Protein AF-A0A536SJW8-F1 (afdb_monomer_lite)

Structure (mmCIF, N/CA/C/O backbone):
data_AF-A0A536SJW8-F1
#
_entry.id   AF-A0A536SJW8-F1
#
loop_
_atom_site.group_PDB
_atom_site.id
_atom_site.type_symbol
_atom_site.label_atom_id
_atom_site.label_alt_id
_atom_site.label_comp_id
_atom_site.label_asym_id
_atom_site.label_entity_id
_atom_site.label_seq_id
_atom_site.pdbx_PDB_ins_code
_atom_site.Cartn_x
_atom_site.Cartn_y
_atom_site.Cartn_z
_atom_site.occupancy
_atom_site.B_iso_or_equiv
_atom_site.auth_seq_id
_atom_site.auth_comp_id
_atom_site.auth_asym_id
_atom_site.auth_atom_id
_atom_site.pdbx_PDB_model_num
ATOM 1 N N . MET A 1 1 ? 4.649 -1.391 23.326 1.00 42.38 1 MET A N 1
ATOM 2 C CA . MET A 1 1 ? 4.394 -2.825 23.576 1.00 42.38 1 MET A CA 1
ATOM 3 C C . MET A 1 1 ? 4.380 -3.024 25.084 1.00 42.38 1 MET A C 1
ATOM 5 O O . MET A 1 1 ? 5.335 -2.589 25.714 1.00 42.38 1 MET A O 1
ATOM 9 N N . ILE A 1 2 ? 3.330 -3.604 25.670 1.00 36.03 2 ILE A N 1
ATOM 10 C CA . ILE A 1 2 ? 3.495 -4.258 26.975 1.00 36.03 2 ILE A CA 1
ATOM 11 C C . ILE A 1 2 ? 4.057 -5.642 26.633 1.00 36.03 2 ILE A C 1
ATOM 13 O O . ILE A 1 2 ? 3.375 -6.388 25.928 1.00 36.03 2 ILE A O 1
ATOM 17 N N . PRO A 1 3 ? 5.302 -5.967 27.007 1.00 33.88 3 PRO A N 1
ATOM 18 C CA . PRO A 1 3 ? 5.872 -7.275 26.718 1.00 33.88 3 PRO A CA 1
ATOM 19 C C . PRO A 1 3 ? 5.076 -8.360 27.456 1.00 33.88 3 PRO A C 1
ATOM 21 O O . PRO A 1 3 ? 4.901 -8.267 28.668 1.00 33.88 3 PRO A O 1
ATOM 24 N N . GLY A 1 4 ? 4.614 -9.390 26.742 1.00 39.84 4 GLY A N 1
ATOM 25 C CA . GLY A 1 4 ? 4.166 -10.649 27.354 1.00 39.84 4 GLY A CA 1
ATOM 26 C C . GLY A 1 4 ? 2.668 -10.967 27.345 1.00 39.84 4 GLY A C 1
ATOM 27 O O . GLY A 1 4 ? 2.312 -12.072 27.746 1.00 39.84 4 GLY A O 1
ATOM 28 N N . THR A 1 5 ? 1.778 -10.098 26.861 1.00 42.34 5 THR A N 1
ATOM 29 C CA . THR A 1 5 ? 0.363 -10.477 26.693 1.00 42.34 5 THR A CA 1
ATOM 30 C C . THR A 1 5 ? 0.152 -11.043 25.295 1.00 42.34 5 THR A C 1
ATOM 32 O O . THR A 1 5 ? 0.176 -10.302 24.313 1.00 42.34 5 THR A O 1
ATOM 35 N N . ALA A 1 6 ? -0.055 -12.358 25.185 1.00 54.03 6 ALA A N 1
ATOM 36 C CA . ALA A 1 6 ? -0.601 -12.936 23.963 1.00 54.03 6 ALA A CA 1
ATOM 37 C C . ALA A 1 6 ? -1.900 -12.188 23.620 1.00 54.03 6 ALA A C 1
ATOM 39 O O . ALA A 1 6 ? -2.749 -11.992 24.494 1.00 54.03 6 ALA A O 1
ATOM 40 N N . ILE A 1 7 ? -2.040 -11.733 22.374 1.00 64.00 7 ILE A N 1
ATOM 41 C CA . ILE A 1 7 ? -3.294 -11.146 21.900 1.00 64.00 7 ILE A CA 1
ATOM 42 C C . ILE A 1 7 ? -4.306 -12.290 21.861 1.00 64.00 7 ILE A C 1
ATOM 44 O O . ILE A 1 7 ? -4.311 -13.086 20.928 1.00 64.00 7 ILE A O 1
ATOM 48 N N . THR A 1 8 ? -5.104 -12.430 22.917 1.00 80.00 8 THR A N 1
ATOM 49 C CA . THR A 1 8 ? -6.213 -13.384 22.925 1.00 80.00 8 THR A CA 1
ATOM 50 C C . THR A 1 8 ? -7.351 -12.832 22.074 1.00 80.00 8 THR A C 1
ATOM 52 O O . THR A 1 8 ? -7.515 -11.612 21.960 1.00 80.00 8 THR A O 1
ATOM 55 N N . ASP A 1 9 ? -8.176 -13.717 21.518 1.00 82.19 9 ASP A N 1
ATOM 56 C CA . ASP A 1 9 ? -9.337 -13.331 20.705 1.00 82.19 9 ASP A CA 1
ATOM 57 C C . ASP A 1 9 ? -10.258 -12.361 21.453 1.00 82.19 9 ASP A C 1
ATOM 59 O O . ASP A 1 9 ? -10.748 -11.386 20.884 1.00 82.19 9 ASP A O 1
ATOM 63 N N . THR A 1 10 ? -10.437 -12.583 22.759 1.00 87.19 10 THR A N 1
ATOM 64 C CA . THR A 1 10 ? -11.225 -11.708 23.630 1.00 87.19 10 THR A CA 1
ATOM 65 C C . THR A 1 10 ? -10.626 -10.310 23.706 1.00 87.19 10 THR A C 1
ATOM 67 O O . THR A 1 10 ? -11.363 -9.338 23.568 1.00 87.19 10 THR A O 1
ATOM 70 N N . VAL A 1 11 ? -9.306 -10.193 23.883 1.00 90.19 11 VAL A N 1
ATOM 71 C CA . VAL A 1 11 ? -8.619 -8.895 23.969 1.00 90.19 11 VAL A CA 1
ATOM 72 C C . VAL A 1 11 ? -8.706 -8.153 22.635 1.00 90.19 11 VAL A C 1
ATOM 74 O O . VAL A 1 11 ? -9.103 -6.988 22.621 1.00 90.19 11 VAL A O 1
ATOM 77 N N . LEU A 1 12 ? -8.439 -8.829 21.511 1.00 90.88 12 LEU A N 1
ATOM 78 C CA . LEU A 1 12 ? -8.615 -8.250 20.174 1.00 90.88 12 LEU A CA 1
ATOM 79 C C . LEU A 1 12 ? -10.052 -7.752 19.969 1.00 90.88 12 LEU A C 1
ATOM 81 O O . LEU A 1 12 ? -10.276 -6.635 19.495 1.00 90.88 12 LEU A O 1
ATOM 85 N N . TYR A 1 13 ? -11.037 -8.557 20.362 1.00 91.12 13 TYR A N 1
ATOM 86 C CA . TYR A 1 13 ? -12.436 -8.197 20.207 1.00 91.12 13 TYR A CA 1
ATOM 87 C C . TYR A 1 13 ? -12.820 -6.985 21.063 1.00 91.12 13 TYR A C 1
ATOM 89 O O . TYR A 1 13 ? -13.371 -6.017 20.537 1.00 91.12 13 TYR A O 1
ATOM 97 N N . THR A 1 14 ? -12.515 -6.994 22.362 1.00 92.81 14 THR A N 1
ATOM 98 C CA . THR A 1 14 ? -12.930 -5.919 23.277 1.00 92.81 14 THR A CA 1
ATOM 99 C C . THR A 1 14 ? -12.169 -4.618 23.056 1.00 92.81 14 THR A C 1
ATOM 101 O O . THR A 1 14 ? -12.727 -3.549 23.293 1.00 92.81 14 THR A O 1
ATOM 104 N N . SER A 1 15 ? -10.915 -4.691 22.606 1.00 94.06 15 SER A N 1
ATOM 105 C CA . SER A 1 15 ? -10.046 -3.519 22.457 1.00 94.06 15 SER A CA 1
ATOM 106 C C . SER A 1 15 ? -10.000 -2.959 21.036 1.00 94.06 15 SER A C 1
ATOM 108 O O . SER A 1 15 ? -9.606 -1.809 20.873 1.00 94.06 15 SER A O 1
ATOM 110 N N . VAL A 1 16 ? -10.399 -3.729 20.016 1.00 94.88 16 VAL A N 1
ATOM 111 C CA . VAL A 1 16 ? -10.362 -3.288 18.610 1.00 94.88 16 VAL A CA 1
ATOM 112 C C . VAL A 1 16 ? -11.719 -3.440 17.929 1.00 94.88 16 VAL A C 1
ATOM 114 O O . VAL A 1 16 ? -12.300 -2.460 17.458 1.00 94.88 16 VAL A O 1
ATOM 117 N N . VAL A 1 17 ? -12.242 -4.665 17.860 1.00 93.38 17 VAL A N 1
ATOM 118 C CA . VAL A 1 17 ? -13.396 -4.960 16.998 1.00 93.38 17 VAL A CA 1
ATOM 119 C C . VAL A 1 17 ? -14.662 -4.289 17.523 1.00 93.38 17 VAL A C 1
ATOM 121 O O . VAL A 1 17 ? -15.346 -3.599 16.767 1.00 93.38 17 VAL A O 1
ATOM 124 N N . ALA A 1 18 ? -14.974 -4.453 18.809 1.00 92.50 18 ALA A N 1
ATOM 125 C CA . ALA A 1 18 ? -16.194 -3.923 19.406 1.00 92.50 18 ALA A CA 1
ATOM 126 C C . ALA A 1 18 ? -16.263 -2.381 19.383 1.00 92.50 18 ALA A C 1
ATOM 128 O O . ALA A 1 18 ? -17.307 -1.874 18.965 1.00 92.50 18 ALA A O 1
ATOM 129 N N . PRO A 1 19 ? -15.202 -1.626 19.745 1.00 93.81 19 PRO A N 1
ATOM 130 C CA . PRO A 1 19 ? -15.271 -0.163 19.768 1.00 93.81 19 PRO A CA 1
ATOM 131 C C . PRO A 1 19 ? -15.220 0.484 18.376 1.00 93.81 19 PRO A C 1
ATOM 133 O O . PRO A 1 19 ? -15.865 1.510 18.164 1.00 93.81 19 PRO A O 1
ATOM 136 N N . TYR A 1 20 ? -14.476 -0.099 17.423 1.00 95.38 20 TYR A N 1
ATOM 137 C CA . TYR A 1 20 ? -14.114 0.606 16.181 1.00 95.38 20 TYR A CA 1
ATOM 138 C C . TYR A 1 20 ? -14.681 -0.011 14.897 1.00 95.38 20 TYR A C 1
ATOM 140 O O . TYR A 1 20 ? -14.871 0.705 13.914 1.00 95.38 20 TYR A O 1
ATOM 148 N N . CYS A 1 21 ? -14.986 -1.312 14.880 1.00 92.31 21 CYS A N 1
ATOM 149 C CA . CYS A 1 21 ? -15.425 -2.010 13.664 1.00 92.31 21 CYS A CA 1
ATOM 150 C C . CYS A 1 21 ? -16.907 -2.406 13.732 1.00 92.31 21 CYS A C 1
ATOM 152 O O . CYS A 1 21 ? -17.688 -2.143 12.812 1.00 92.31 21 CYS A O 1
ATOM 154 N N . ARG A 1 22 ? -17.311 -3.030 14.842 1.00 89.19 22 ARG A N 1
ATOM 155 C CA . ARG A 1 22 ? -18.553 -3.800 14.974 1.00 89.19 22 ARG A CA 1
ATOM 156 C C . ARG A 1 22 ? -19.805 -3.012 14.611 1.00 89.19 22 ARG A C 1
ATOM 158 O O . ARG A 1 22 ? -20.647 -3.535 13.892 1.00 89.19 22 ARG A O 1
ATOM 165 N N . THR A 1 23 ? -19.940 -1.774 15.082 1.00 86.06 23 THR A N 1
ATOM 166 C CA . THR A 1 23 ? -21.168 -0.978 14.899 1.00 86.06 23 THR A CA 1
ATOM 167 C C . THR A 1 23 ? -21.536 -0.790 13.429 1.00 86.06 23 THR A C 1
ATOM 169 O O . THR A 1 23 ? -22.706 -0.882 13.072 1.00 86.06 23 THR A O 1
ATOM 172 N N . CYS A 1 24 ? -20.553 -0.570 12.553 1.00 87.62 24 CYS A N 1
ATOM 173 C CA . CYS A 1 24 ? -20.810 -0.459 11.118 1.00 87.62 24 CYS A CA 1
ATOM 174 C C . CYS A 1 24 ? -20.895 -1.835 10.451 1.00 87.62 24 CYS A C 1
ATOM 176 O O . CYS A 1 24 ? -21.724 -2.047 9.568 1.00 87.62 24 CYS A O 1
ATOM 178 N N . HIS A 1 25 ? -20.038 -2.762 10.872 1.00 90.75 25 HIS A N 1
ATOM 179 C CA . HIS A 1 25 ? -19.904 -4.076 10.259 1.00 90.75 25 HIS A CA 1
ATOM 180 C C . HIS A 1 25 ? -21.118 -4.985 10.506 1.00 90.75 25 HIS A C 1
ATOM 182 O O . HIS A 1 25 ? -21.559 -5.648 9.574 1.00 90.75 25 HIS A O 1
ATOM 188 N N . ILE A 1 26 ? -21.774 -4.903 11.668 1.00 86.31 26 ILE A N 1
ATOM 189 C CA . ILE A 1 26 ? -23.018 -5.643 11.952 1.00 86.31 26 ILE A CA 1
ATOM 190 C C . ILE A 1 26 ? -24.203 -5.185 11.087 1.00 86.31 26 ILE A C 1
ATOM 192 O O . ILE A 1 26 ? -25.100 -5.965 10.789 1.00 86.31 26 ILE A O 1
ATOM 196 N N . LEU A 1 27 ? -24.203 -3.921 10.650 1.00 85.06 27 LEU A N 1
ATOM 197 C CA . LEU A 1 27 ? -25.230 -3.386 9.749 1.00 85.06 27 LEU A CA 1
ATOM 198 C C . LEU A 1 27 ? -24.970 -3.769 8.285 1.00 85.06 27 LEU A C 1
ATOM 200 O O . LEU A 1 27 ? -25.877 -3.707 7.458 1.00 85.06 27 LEU A O 1
ATOM 204 N N . ARG A 1 28 ? -23.725 -4.125 7.951 1.00 82.50 28 ARG A N 1
ATOM 205 C CA . ARG A 1 28 ? -23.269 -4.428 6.584 1.00 82.50 28 ARG A CA 1
ATOM 206 C C . ARG A 1 28 ? -23.212 -5.931 6.325 1.00 82.50 28 ARG A C 1
ATOM 208 O O . ARG A 1 28 ? -23.526 -6.360 5.218 1.00 82.50 28 ARG A O 1
ATOM 215 N N . GLY A 1 29 ? -22.850 -6.716 7.336 1.00 81.19 29 GLY A N 1
ATOM 216 C CA . GLY A 1 29 ? -22.810 -8.168 7.283 1.00 81.19 29 GLY A CA 1
ATOM 217 C C . GLY A 1 29 ? -24.198 -8.773 7.427 1.00 81.19 29 GLY A C 1
ATOM 218 O O . GLY A 1 29 ? -24.586 -9.199 8.507 1.00 81.19 29 GLY A O 1
ATOM 219 N N . THR A 1 30 ? -24.975 -8.780 6.344 1.00 79.56 30 THR A N 1
ATOM 220 C CA . THR A 1 30 ? -26.318 -9.377 6.332 1.00 79.56 30 THR A CA 1
ATOM 221 C C . THR A 1 30 ? -26.479 -10.336 5.158 1.00 79.56 30 THR A C 1
ATOM 223 O O . THR A 1 30 ? -25.970 -10.080 4.065 1.00 79.56 30 THR A O 1
ATOM 226 N N . LYS A 1 31 ? -27.233 -11.424 5.369 1.00 80.06 31 LYS A N 1
ATOM 227 C CA . LYS A 1 31 ? -27.623 -12.398 4.333 1.00 80.06 31 LYS A CA 1
ATOM 228 C C . LYS A 1 31 ? -26.424 -12.867 3.492 1.00 80.06 31 LYS A C 1
ATOM 230 O O . LYS A 1 31 ? -25.599 -13.617 3.981 1.00 80.06 31 LYS A O 1
ATOM 235 N N . ASN A 1 32 ? -26.313 -12.392 2.250 1.00 77.19 32 ASN A N 1
ATOM 236 C CA . ASN A 1 32 ? -25.327 -12.828 1.258 1.00 77.19 32 ASN A CA 1
ATOM 237 C C . ASN A 1 32 ? -23.905 -12.274 1.493 1.00 77.19 32 ASN A C 1
ATOM 239 O O . ASN A 1 32 ? -23.055 -12.428 0.618 1.00 77.19 32 ASN A O 1
ATOM 243 N N . GLN A 1 33 ? -23.662 -11.559 2.595 1.00 81.06 33 GLN A N 1
ATOM 244 C CA . GLN A 1 33 ? -22.364 -10.985 2.979 1.00 81.06 33 GLN A CA 1
ATOM 245 C C . GLN A 1 33 ? -22.140 -11.089 4.499 1.00 81.06 33 GLN A C 1
ATOM 247 O O . GLN A 1 33 ? -21.540 -10.202 5.104 1.00 81.06 33 GLN A O 1
ATOM 252 N N . ASP A 1 34 ? -22.674 -12.124 5.144 1.00 84.44 34 ASP A N 1
ATOM 253 C CA . ASP A 1 34 ? -22.640 -12.275 6.602 1.00 84.44 34 ASP A CA 1
ATOM 254 C C . ASP A 1 34 ? -21.217 -12.387 7.176 1.00 84.44 34 ASP A C 1
ATOM 256 O O . ASP A 1 34 ? -21.005 -12.075 8.342 1.00 84.44 34 ASP A O 1
ATOM 260 N N . ASP A 1 35 ? -20.213 -12.746 6.379 1.00 83.31 35 ASP A N 1
ATOM 261 C CA . ASP A 1 35 ? -18.817 -12.762 6.832 1.00 83.31 35 ASP A CA 1
ATOM 262 C C . ASP A 1 35 ? -18.272 -11.381 7.247 1.00 83.31 35 ASP A C 1
ATOM 264 O O . ASP A 1 35 ? -17.306 -11.291 8.006 1.00 83.31 35 ASP A O 1
ATOM 268 N N . LEU A 1 36 ? -18.905 -10.290 6.801 1.00 85.94 36 LEU A N 1
ATOM 269 C CA . LEU A 1 36 ? -18.521 -8.920 7.158 1.00 85.94 36 LEU A CA 1
ATOM 270 C C . LEU A 1 36 ? -18.987 -8.481 8.549 1.00 85.94 36 LEU A C 1
ATOM 272 O O . LEU A 1 36 ? -18.619 -7.381 8.961 1.00 85.94 36 LEU A O 1
ATOM 276 N N . ASP A 1 37 ? -19.798 -9.282 9.246 1.00 84.00 37 ASP A N 1
ATOM 277 C CA . ASP A 1 37 ? -20.310 -8.953 10.583 1.00 84.00 37 ASP A CA 1
ATOM 278 C C . ASP A 1 37 ? -19.246 -9.062 11.689 1.00 84.00 37 ASP A C 1
ATOM 280 O O . ASP A 1 37 ? -19.416 -8.491 12.770 1.00 84.00 37 ASP A O 1
ATOM 284 N N . PHE A 1 38 ? -18.145 -9.769 11.401 1.00 88.00 38 PHE A N 1
ATOM 285 C CA . PHE A 1 38 ? -17.026 -10.044 12.304 1.00 88.00 38 PHE A CA 1
ATOM 286 C C . PHE A 1 38 ? -17.444 -10.629 13.662 1.00 88.00 38 PHE A C 1
ATOM 288 O O . PHE A 1 38 ? -16.827 -10.360 14.693 1.00 88.00 38 PHE A O 1
ATOM 295 N N . THR A 1 39 ? -18.492 -11.452 13.665 1.00 82.56 39 THR A N 1
ATOM 296 C CA . THR A 1 39 ? -19.025 -12.117 14.868 1.00 82.56 39 THR A CA 1
ATOM 297 C C . THR A 1 39 ? -18.195 -13.314 15.339 1.00 82.56 39 THR A C 1
ATOM 299 O O . THR A 1 39 ? -18.391 -13.786 16.457 1.00 82.56 39 THR A O 1
ATOM 302 N N . SER A 1 40 ? -17.248 -13.791 14.524 1.00 86.94 40 SER A N 1
ATOM 303 C CA . SER A 1 40 ? -16.281 -14.829 14.893 1.00 86.94 40 SER A CA 1
ATOM 304 C C . SER A 1 40 ? -14.860 -14.423 14.508 1.00 86.94 40 SER A C 1
ATOM 306 O O . SER A 1 40 ? -14.656 -13.644 13.572 1.00 86.94 40 SER A O 1
ATOM 308 N N . LEU A 1 41 ? -13.870 -14.998 15.198 1.00 86.81 41 LEU A N 1
ATOM 309 C CA . LEU A 1 41 ? -12.459 -14.788 14.875 1.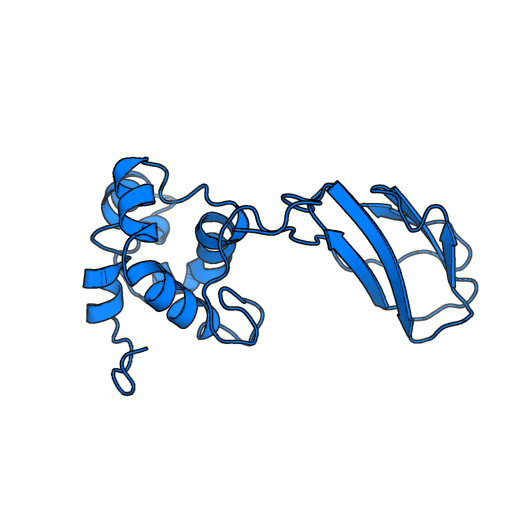00 86.81 41 LEU A CA 1
ATOM 310 C C . LEU A 1 41 ? -12.151 -15.184 13.426 1.00 86.81 41 LEU A C 1
ATOM 312 O O . LEU A 1 41 ? -11.513 -14.416 12.719 1.00 86.81 41 LEU A O 1
ATOM 316 N N . ALA A 1 42 ? -12.650 -16.337 12.971 1.00 88.12 42 ALA A N 1
ATOM 317 C CA . ALA A 1 42 ? -12.405 -16.838 11.620 1.00 88.12 42 ALA A CA 1
ATOM 318 C C . ALA A 1 42 ? -12.896 -15.855 10.542 1.00 88.12 42 ALA A C 1
ATOM 320 O O . ALA A 1 42 ? -12.174 -15.579 9.584 1.00 88.12 42 ALA A O 1
ATOM 321 N N . LYS A 1 43 ? -14.085 -15.262 10.737 1.00 87.69 43 LYS A N 1
ATOM 322 C CA . LYS A 1 43 ? -14.610 -14.207 9.857 1.00 87.69 43 LYS A CA 1
ATOM 323 C C . LYS A 1 43 ? -13.692 -12.983 9.847 1.00 87.69 43 LYS A C 1
ATOM 325 O O . LYS A 1 43 ? -13.390 -12.459 8.786 1.00 87.69 43 LYS A O 1
ATOM 330 N N . PHE A 1 44 ? -13.199 -12.538 11.002 1.00 90.06 44 PHE A N 1
ATOM 331 C CA . PHE A 1 44 ? -12.293 -11.387 11.068 1.00 90.06 44 PHE A CA 1
ATOM 332 C C . PHE A 1 44 ? -10.919 -11.674 10.431 1.00 90.06 44 PHE A C 1
ATOM 334 O O . PHE A 1 44 ? -10.419 -10.872 9.643 1.00 90.06 44 PHE A O 1
ATOM 341 N N . GLN A 1 45 ? -10.341 -12.846 10.712 1.00 89.00 45 GLN A N 1
ATOM 342 C CA . GLN A 1 45 ? -9.073 -13.321 10.143 1.00 89.00 45 GLN A CA 1
ATOM 343 C C . GLN A 1 45 ? -9.128 -13.415 8.617 1.00 89.00 45 GLN A C 1
ATOM 345 O O . GLN A 1 45 ? -8.224 -12.925 7.943 1.00 89.00 45 GLN A O 1
ATOM 350 N N . GLY A 1 46 ? -10.215 -13.962 8.062 1.00 88.00 46 GLY A N 1
ATOM 351 C CA . GLY A 1 46 ? -10.410 -14.080 6.613 1.00 88.00 46 GLY A CA 1
ATOM 352 C C . GLY A 1 46 ? -10.421 -12.741 5.864 1.00 88.00 46 GLY A C 1
ATOM 353 O O . GLY A 1 46 ? -10.300 -12.718 4.642 1.00 88.00 46 GLY A O 1
ATOM 354 N N . TYR A 1 47 ? -10.535 -11.618 6.581 1.00 90.62 47 TYR A N 1
ATOM 355 C CA . TYR A 1 47 ? -10.530 -10.268 6.021 1.00 90.62 47 TYR A CA 1
ATOM 356 C C . TYR A 1 47 ? -9.247 -9.480 6.311 1.00 90.62 47 TYR A C 1
ATOM 358 O O . TYR A 1 47 ? -9.211 -8.292 5.985 1.00 90.62 47 TYR A O 1
ATOM 366 N N . ALA A 1 48 ? -8.193 -10.092 6.865 1.00 91.31 48 ALA A N 1
ATOM 367 C CA . ALA A 1 48 ? -6.951 -9.400 7.238 1.00 91.31 48 ALA A CA 1
ATOM 368 C C . ALA A 1 48 ? -6.366 -8.536 6.103 1.00 91.31 48 ALA A C 1
ATOM 370 O O . ALA A 1 48 ? -6.064 -7.364 6.324 1.00 91.31 48 ALA A O 1
ATOM 371 N N . ASP A 1 49 ? -6.331 -9.060 4.872 1.00 90.44 49 ASP A N 1
ATOM 372 C CA . ASP A 1 49 ? -5.956 -8.327 3.651 1.00 90.44 49 ASP A CA 1
ATOM 373 C C . ASP A 1 49 ? -6.731 -7.023 3.469 1.00 90.44 49 ASP A C 1
ATOM 375 O O . ASP A 1 49 ? -6.176 -5.932 3.301 1.00 90.44 49 ASP A O 1
ATOM 379 N N . ARG A 1 50 ? -8.059 -7.138 3.503 1.00 91.56 50 ARG A N 1
ATOM 380 C CA . ARG A 1 50 ? -8.954 -6.007 3.276 1.00 91.56 50 ARG A CA 1
ATOM 381 C C . ARG A 1 50 ? -8.872 -5.024 4.431 1.00 91.56 50 ARG A C 1
ATOM 383 O O . ARG A 1 50 ? -8.864 -3.820 4.188 1.00 91.56 50 ARG A O 1
ATOM 390 N N . ILE A 1 51 ? -8.774 -5.511 5.666 1.00 93.69 51 ILE A N 1
ATOM 391 C CA . ILE A 1 51 ? -8.606 -4.667 6.851 1.00 93.69 51 ILE A CA 1
ATOM 392 C C . ILE A 1 51 ? -7.300 -3.879 6.731 1.00 93.69 51 ILE A C 1
ATOM 394 O O . ILE A 1 51 ? -7.330 -2.658 6.868 1.00 93.69 51 ILE A O 1
ATOM 398 N N . LYS A 1 52 ? -6.184 -4.530 6.379 1.00 93.75 52 LYS A N 1
ATOM 399 C CA . LYS A 1 52 ? -4.898 -3.866 6.129 1.00 93.75 52 LYS A CA 1
ATOM 400 C C . LYS A 1 52 ? -5.036 -2.759 5.086 1.00 93.75 52 LYS A C 1
ATOM 402 O O . LYS A 1 52 ? -4.659 -1.612 5.332 1.00 93.75 52 LYS A O 1
ATOM 407 N N . ALA A 1 53 ? -5.648 -3.084 3.952 1.00 92.81 53 ALA A N 1
ATOM 408 C CA . ALA A 1 53 ? -5.790 -2.163 2.833 1.00 92.81 53 ALA A CA 1
ATOM 409 C C . ALA A 1 53 ? -6.749 -0.983 3.111 1.00 92.81 53 ALA A C 1
ATOM 411 O O . ALA A 1 53 ? -6.621 0.083 2.507 1.00 92.81 53 ALA A O 1
ATOM 412 N N . HIS A 1 54 ? -7.741 -1.152 3.984 1.00 94.88 54 HIS A N 1
ATOM 413 C CA . HIS A 1 54 ? -8.716 -0.103 4.301 1.00 94.88 54 HIS A CA 1
ATOM 414 C C . HIS A 1 54 ? -8.323 0.741 5.513 1.00 94.88 54 HIS A C 1
ATOM 416 O O . HIS A 1 54 ? -8.485 1.962 5.488 1.00 94.88 54 HIS A O 1
ATOM 422 N N . VAL A 1 55 ? -7.787 0.105 6.553 1.00 95.88 55 VAL A N 1
ATOM 423 C CA . VAL A 1 55 ? -7.404 0.774 7.798 1.00 95.88 55 VAL A CA 1
ATOM 424 C C . VAL A 1 55 ? -6.022 1.400 7.657 1.00 95.88 55 VAL A C 1
ATOM 426 O O . VAL A 1 55 ? -5.905 2.608 7.799 1.00 95.88 55 VAL A O 1
ATOM 429 N N . PHE A 1 56 ? -4.990 0.621 7.323 1.00 95.56 56 PHE A N 1
ATOM 430 C CA . PHE A 1 56 ? -3.597 1.087 7.384 1.00 95.56 56 PHE A CA 1
ATOM 431 C C . PHE A 1 56 ? -3.112 1.706 6.078 1.00 95.56 56 PHE A C 1
ATOM 433 O O . PHE A 1 56 ? -2.315 2.638 6.104 1.00 95.56 56 PHE A O 1
ATOM 440 N N . ASP A 1 57 ? -3.568 1.210 4.927 1.00 93.88 57 ASP A N 1
ATOM 441 C CA . ASP A 1 57 ? -3.148 1.772 3.641 1.00 93.88 57 ASP A CA 1
ATOM 442 C C . ASP A 1 57 ? -3.962 3.013 3.291 1.00 93.88 57 ASP A C 1
ATOM 444 O O . ASP A 1 57 ? -3.425 4.115 3.261 1.00 93.88 57 ASP A O 1
ATOM 448 N N . ARG A 1 58 ? -5.268 2.851 3.051 1.00 94.44 58 ARG A N 1
ATOM 449 C CA . ARG A 1 58 ? -6.129 3.943 2.568 1.00 94.44 58 ARG A CA 1
ATOM 450 C C . ARG A 1 58 ? -6.609 4.894 3.661 1.00 94.44 58 ARG A C 1
ATOM 452 O O . ARG A 1 58 ? -6.996 6.009 3.329 1.00 94.44 58 ARG A O 1
ATOM 459 N N . GLY A 1 59 ? -6.650 4.457 4.922 1.00 94.25 59 GLY A N 1
ATOM 460 C CA . GLY A 1 59 ? -7.224 5.244 6.020 1.00 94.25 59 GLY A CA 1
ATOM 461 C C . GLY A 1 59 ? -8.704 5.573 5.832 1.00 94.25 59 GLY A C 1
ATOM 462 O O . GLY A 1 59 ? -9.171 6.607 6.294 1.00 94.25 59 GLY A O 1
ATOM 463 N N . ASN A 1 60 ? -9.445 4.729 5.109 1.00 93.75 60 ASN A N 1
ATOM 464 C CA . ASN A 1 60 ? -10.876 4.929 4.864 1.00 93.75 60 ASN A CA 1
ATOM 465 C C . ASN A 1 60 ? -11.766 4.081 5.784 1.00 93.75 60 ASN A C 1
ATOM 467 O O . ASN A 1 60 ? -12.987 4.067 5.623 1.00 93.75 60 ASN A O 1
ATOM 471 N N . MET A 1 61 ? -11.161 3.383 6.747 1.00 94.00 61 MET A N 1
ATOM 472 C CA . MET A 1 61 ? -11.838 2.678 7.827 1.00 94.00 61 MET A CA 1
ATOM 473 C C . MET A 1 61 ? -11.155 2.981 9.171 1.00 94.00 61 MET A C 1
ATOM 475 O O . MET A 1 61 ? -9.925 3.003 9.216 1.00 94.00 61 MET A O 1
ATOM 479 N N . PRO A 1 62 ? -11.918 3.149 10.268 1.00 94.38 62 PRO A N 1
ATOM 480 C CA . PRO A 1 62 ? -13.383 3.232 10.323 1.00 94.38 62 PRO A CA 1
ATOM 481 C C . PRO A 1 62 ? -13.958 4.411 9.516 1.00 94.38 62 PRO A C 1
ATOM 483 O O . PRO A 1 62 ? -13.373 5.485 9.483 1.00 94.38 62 PRO A O 1
ATOM 486 N N . LEU A 1 63 ? -15.112 4.222 8.862 1.00 89.88 63 LEU A N 1
ATOM 487 C CA . LEU A 1 63 ? -15.729 5.261 8.013 1.00 89.88 63 LEU A CA 1
ATOM 488 C C . LEU A 1 63 ? -16.255 6.467 8.808 1.00 89.88 63 LEU A C 1
ATOM 490 O O . LEU A 1 63 ? -16.362 7.569 8.275 1.00 89.88 63 LEU A O 1
ATOM 494 N N . SER A 1 64 ? -16.641 6.258 10.068 1.00 91.56 64 SER A N 1
ATOM 495 C CA . SER A 1 64 ? -17.156 7.328 10.923 1.00 91.56 64 SER A CA 1
ATOM 496 C C . SER A 1 64 ? -16.007 8.104 11.563 1.00 91.56 64 SER A C 1
ATOM 498 O O . SER A 1 64 ? -15.107 7.511 12.157 1.00 91.56 64 SER A O 1
ATOM 500 N N . ARG A 1 65 ? -16.064 9.440 11.486 1.00 91.69 65 ARG A N 1
ATOM 501 C CA . ARG A 1 65 ? -14.977 10.337 11.915 1.00 91.69 65 ARG A CA 1
ATOM 502 C C . ARG A 1 65 ? -14.597 10.188 13.389 1.00 91.69 65 ARG A C 1
ATOM 504 O O . ARG A 1 65 ? -13.410 10.258 13.702 1.00 91.69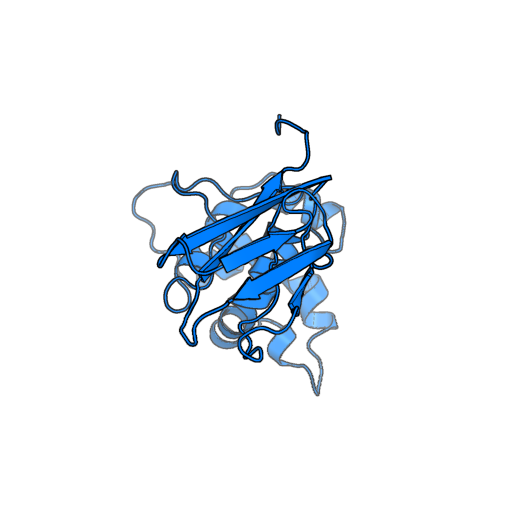 65 ARG A O 1
ATOM 511 N N . ILE A 1 66 ? -15.580 10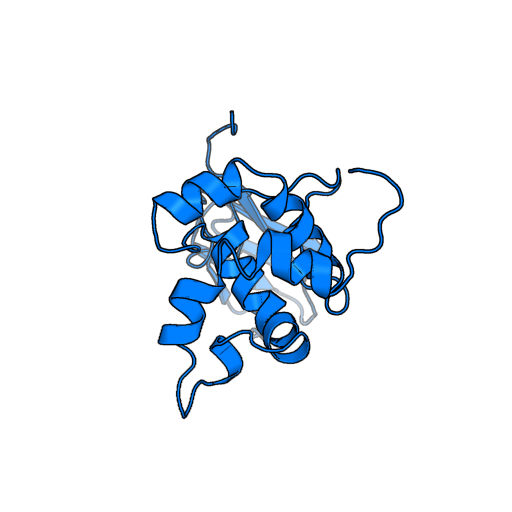.018 14.276 1.00 93.56 66 ILE A N 1
ATOM 512 C CA . ILE A 1 66 ? -15.328 9.891 15.720 1.00 93.56 66 ILE A CA 1
ATOM 513 C C . ILE A 1 66 ? -14.589 8.568 16.003 1.00 93.56 66 ILE A C 1
ATOM 515 O O . ILE A 1 66 ? -13.428 8.648 16.393 1.00 93.56 66 ILE A O 1
ATOM 519 N N . PRO A 1 67 ? -15.137 7.375 15.670 1.00 93.38 67 PRO A N 1
ATOM 520 C CA . PRO A 1 67 ? -14.409 6.113 15.812 1.00 93.38 67 PRO A CA 1
ATOM 521 C C . PRO A 1 67 ? -13.059 6.083 15.095 1.00 93.38 67 PRO A C 1
ATOM 523 O O . PRO A 1 67 ? -12.129 5.470 15.600 1.00 93.38 67 PRO A O 1
ATOM 526 N N . HIS A 1 68 ? -12.930 6.736 13.935 1.00 94.88 68 HIS A N 1
ATOM 527 C CA . HIS A 1 68 ? -11.649 6.842 13.240 1.00 94.88 68 HIS A CA 1
ATOM 528 C C . HIS A 1 68 ? -10.612 7.601 14.072 1.00 94.88 68 HIS A C 1
ATOM 530 O O . HIS A 1 68 ? -9.509 7.108 14.292 1.00 94.88 68 HIS A O 1
ATOM 536 N N . THR A 1 69 ? -10.967 8.795 14.548 1.00 95.00 69 THR A N 1
ATOM 537 C CA . THR A 1 69 ? -10.086 9.617 15.392 1.00 95.00 69 THR A CA 1
ATOM 538 C C . THR A 1 69 ? -9.725 8.885 16.683 1.00 95.00 69 THR A C 1
ATOM 540 O O . THR A 1 69 ? -8.554 8.826 17.048 1.00 95.00 69 THR A O 1
ATOM 543 N N . ASP A 1 70 ? -10.712 8.280 17.340 1.00 96.38 70 ASP A N 1
ATOM 544 C CA . ASP A 1 70 ? -10.512 7.568 18.602 1.00 96.38 70 ASP A CA 1
ATOM 545 C C . ASP A 1 70 ? -9.660 6.306 18.421 1.00 96.38 70 ASP A C 1
ATOM 547 O O . ASP A 1 70 ? -8.846 5.989 19.285 1.00 96.38 70 ASP A O 1
ATOM 551 N N . PHE A 1 71 ? -9.804 5.600 17.292 1.00 96.88 71 PHE A N 1
ATOM 552 C CA . PHE A 1 71 ? -8.967 4.4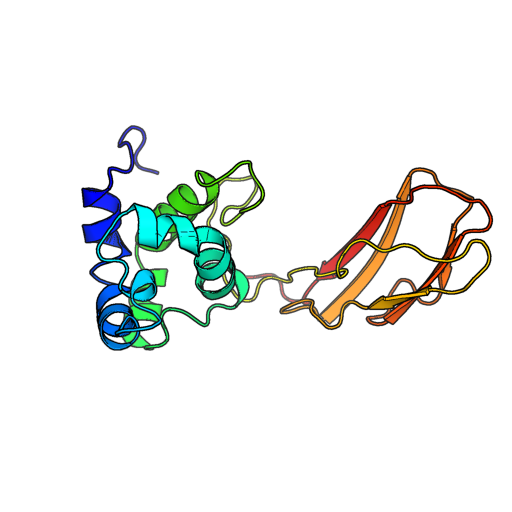52 16.948 1.00 96.88 71 PHE A CA 1
ATOM 553 C C . PHE A 1 71 ? -7.500 4.871 16.859 1.00 96.88 71 PHE A C 1
ATOM 555 O O . PHE A 1 71 ? -6.669 4.325 17.583 1.00 96.88 71 PHE A O 1
ATOM 562 N N . TRP A 1 72 ? -7.185 5.878 16.040 1.00 95.88 72 TRP A N 1
ATOM 563 C CA . TRP A 1 72 ? -5.806 6.334 15.837 1.00 95.88 72 TRP A CA 1
ATOM 564 C C . TRP A 1 72 ? -5.180 7.010 17.066 1.00 95.88 72 TRP A C 1
ATOM 566 O O . TRP A 1 72 ? -3.959 7.001 17.194 1.00 95.88 72 TRP A O 1
ATOM 576 N N . ASN A 1 73 ? -5.990 7.515 18.001 1.00 96.19 73 ASN A N 1
ATOM 577 C CA . ASN A 1 73 ? -5.540 8.082 19.281 1.00 96.19 73 ASN A CA 1
ATOM 578 C C . ASN A 1 73 ? -5.521 7.066 20.439 1.00 96.19 73 ASN A C 1
ATOM 580 O O . ASN A 1 73 ? -5.512 7.449 21.610 1.00 96.19 73 ASN A O 1
ATOM 584 N N . SER A 1 74 ? -5.524 5.767 20.138 1.00 96.31 74 SER A N 1
ATOM 585 C CA . SER A 1 74 ? -5.539 4.693 21.135 1.00 96.31 74 SER A CA 1
ATOM 586 C C . SER A 1 74 ? -4.426 3.664 20.889 1.00 96.31 74 SER A C 1
ATOM 588 O O . SER A 1 74 ? -3.740 3.717 19.870 1.00 96.31 74 SER A O 1
ATOM 590 N N . PRO A 1 75 ? -4.251 2.669 21.779 1.00 95.56 75 PRO A N 1
ATOM 591 C CA . PRO A 1 75 ? -3.389 1.513 21.513 1.00 95.56 75 PRO A CA 1
ATOM 592 C C . PRO A 1 75 ? -3.942 0.520 20.468 1.00 95.56 75 PRO A C 1
ATOM 594 O O . PRO A 1 75 ? -3.226 -0.402 20.067 1.00 95.56 75 PRO A O 1
ATOM 597 N N . ALA A 1 76 ? -5.199 0.666 20.033 1.00 96.19 76 ALA A N 1
ATOM 598 C CA . ALA A 1 76 ? -5.870 -0.274 19.134 1.00 96.19 76 ALA A CA 1
ATOM 599 C C . ALA A 1 76 ? -5.187 -0.477 17.763 1.00 96.19 76 ALA A C 1
ATOM 601 O O . ALA A 1 76 ? -5.145 -1.625 17.314 1.00 96.19 76 ALA A O 1
ATOM 602 N N . PRO A 1 77 ? -4.593 0.543 17.104 1.00 96.69 77 PRO A N 1
ATOM 603 C CA . PRO A 1 77 ? -3.897 0.359 15.834 1.00 96.69 77 PRO A CA 1
ATOM 604 C C . PRO A 1 77 ? -2.704 -0.579 15.961 1.00 96.69 77 PRO A C 1
ATOM 606 O O . PRO A 1 77 ? -2.495 -1.410 15.085 1.00 96.69 77 PRO A O 1
ATOM 609 N N . GLN A 1 78 ? -1.963 -0.508 17.073 1.00 95.44 78 GLN A N 1
ATOM 610 C CA . GLN A 1 78 ? -0.842 -1.414 17.323 1.00 95.44 78 GLN A CA 1
ATOM 611 C C . GLN A 1 78 ? -1.325 -2.852 17.508 1.00 95.44 78 GLN A C 1
ATOM 613 O O . GLN A 1 78 ? -0.736 -3.768 16.945 1.00 95.44 78 GLN A O 1
ATOM 618 N N . MET A 1 79 ? -2.403 -3.051 18.269 1.00 94.75 79 MET A N 1
ATOM 619 C CA . MET A 1 79 ? -2.987 -4.376 18.478 1.00 94.75 79 MET A CA 1
ATOM 620 C C . MET A 1 79 ? -3.499 -4.983 17.169 1.00 94.75 79 MET A C 1
ATOM 622 O O . MET A 1 79 ? -3.230 -6.150 16.886 1.00 94.75 79 MET A O 1
ATOM 626 N N . LEU A 1 80 ? -4.192 -4.185 16.354 1.00 94.94 80 LEU A N 1
ATOM 627 C CA . LEU A 1 80 ? -4.700 -4.629 15.063 1.00 94.94 80 LEU A CA 1
ATOM 628 C C . LEU A 1 80 ? -3.569 -4.911 14.067 1.00 94.94 80 LEU A C 1
ATOM 630 O O . LEU A 1 80 ? -3.617 -5.928 13.382 1.00 94.94 80 LEU A O 1
ATOM 634 N N . ALA A 1 81 ? -2.547 -4.055 14.012 1.00 94.25 81 ALA A N 1
ATOM 635 C CA . ALA A 1 81 ? -1.389 -4.260 13.147 1.00 94.25 81 ALA A CA 1
ATOM 636 C C . ALA A 1 81 ? -0.650 -5.553 13.513 1.00 94.25 81 ALA A C 1
ATOM 638 O O . ALA A 1 81 ? -0.404 -6.380 12.645 1.00 94.25 81 ALA A O 1
ATOM 639 N N . SER A 1 82 ? -0.400 -5.789 14.806 1.00 91.38 82 SER A N 1
ATOM 640 C CA . SER A 1 82 ? 0.223 -7.032 15.271 1.00 91.38 82 SER A CA 1
ATOM 641 C C . SER A 1 82 ? -0.624 -8.274 14.979 1.00 91.38 82 SER A C 1
ATOM 643 O O . SER A 1 82 ? -0.069 -9.321 14.661 1.00 91.38 82 SER A O 1
ATOM 645 N N . PHE A 1 83 ? -1.956 -8.176 15.054 1.00 91.44 83 PHE A N 1
ATOM 646 C CA . PHE A 1 83 ? -2.839 -9.267 14.637 1.00 91.44 83 PHE A CA 1
ATOM 647 C C . PHE A 1 83 ? -2.734 -9.549 13.132 1.00 91.44 83 PHE A C 1
ATOM 649 O O . PHE A 1 83 ? -2.631 -10.714 12.753 1.00 91.44 83 PHE A O 1
ATOM 656 N N . ILE A 1 84 ? -2.750 -8.504 12.297 1.00 92.38 84 ILE A N 1
ATOM 657 C CA . ILE A 1 84 ? -2.644 -8.606 10.833 1.00 92.38 84 ILE A CA 1
ATOM 658 C C . ILE A 1 84 ? -1.300 -9.202 10.425 1.00 92.38 84 ILE A C 1
ATOM 660 O O . ILE A 1 84 ? -1.286 -10.137 9.635 1.00 92.38 84 ILE A O 1
ATOM 664 N N . ASP A 1 85 ? -0.198 -8.714 10.994 1.00 89.94 85 ASP A N 1
ATOM 665 C CA . ASP A 1 85 ? 1.152 -9.215 10.702 1.00 89.94 85 ASP A CA 1
ATOM 666 C C . ASP A 1 85 ? 1.313 -10.693 11.101 1.00 89.94 85 ASP A C 1
ATOM 668 O O . ASP A 1 85 ? 2.114 -11.422 10.518 1.00 89.94 85 ASP A O 1
ATOM 672 N N . ALA A 1 86 ? 0.537 -11.153 12.089 1.00 87.75 86 ALA A N 1
ATOM 673 C CA . ALA A 1 86 ? 0.486 -12.554 12.492 1.00 87.75 86 ALA A CA 1
ATOM 674 C C . ALA A 1 86 ? -0.387 -13.431 11.572 1.00 87.75 86 ALA A C 1
ATOM 676 O O . ALA A 1 86 ? -0.325 -14.659 11.679 1.00 87.75 86 ALA A O 1
ATOM 677 N N . GLN A 1 87 ? -1.200 -12.850 10.680 1.00 86.12 87 GLN A N 1
ATOM 678 C CA . GLN A 1 87 ? -1.982 -13.622 9.715 1.00 86.12 87 GLN A CA 1
ATOM 679 C C . GLN A 1 87 ? -1.109 -14.024 8.514 1.00 86.12 87 GLN A C 1
ATOM 681 O O . GLN A 1 87 ? -0.422 -13.209 7.910 1.00 86.12 87 GLN A O 1
ATOM 686 N N . SER A 1 88 ? -1.166 -15.308 8.145 1.00 59.97 88 SER A N 1
ATOM 687 C CA . SER A 1 88 ? -0.807 -15.839 6.816 1.00 59.97 88 SER A CA 1
ATOM 688 C C . SER A 1 88 ? 0.490 -15.315 6.158 1.00 59.97 88 SER A C 1
ATOM 690 O O . SER A 1 88 ? 0.471 -14.584 5.170 1.00 59.97 88 SER A O 1
ATOM 692 N N . GLY A 1 89 ? 1.639 -15.816 6.625 1.00 59.28 89 GLY A N 1
ATOM 693 C CA . GLY A 1 89 ? 2.834 -16.012 5.784 1.00 59.28 89 GLY A CA 1
ATOM 694 C C . GLY A 1 89 ? 3.611 -14.765 5.339 1.00 59.28 89 GLY A C 1
ATOM 695 O O . GLY A 1 89 ? 4.454 -14.885 4.454 1.00 59.28 89 GLY A O 1
ATOM 696 N N . GLY A 1 90 ? 3.360 -13.592 5.929 1.00 52.66 90 GLY A N 1
ATOM 697 C CA . GLY A 1 90 ? 4.124 -12.365 5.656 1.00 52.66 90 GLY A CA 1
ATOM 698 C C . GLY A 1 90 ? 3.674 -11.569 4.425 1.00 52.66 90 GLY A C 1
ATOM 699 O O . GLY A 1 90 ? 4.355 -10.622 4.036 1.00 52.66 90 GLY A O 1
ATOM 700 N N . ALA A 1 91 ? 2.534 -11.921 3.817 1.00 62.22 91 ALA A N 1
ATOM 701 C CA . ALA A 1 91 ? 1.927 -11.130 2.740 1.00 62.22 91 ALA A CA 1
ATOM 702 C C . ALA A 1 91 ? 1.293 -9.821 3.259 1.00 62.22 91 ALA A C 1
ATOM 704 O O . ALA A 1 91 ? 1.117 -8.861 2.506 1.00 62.22 91 ALA A O 1
ATOM 705 N N . HIS A 1 92 ? 0.993 -9.762 4.560 1.00 73.50 92 HIS A N 1
ATOM 706 C CA . HIS A 1 92 ? 0.392 -8.614 5.232 1.00 73.50 92 HIS A CA 1
ATOM 707 C C . HIS A 1 92 ? 1.427 -7.922 6.112 1.00 73.50 92 HIS A C 1
ATOM 709 O O . HIS A 1 92 ? 1.965 -8.526 7.032 1.00 73.50 92 HIS A O 1
ATOM 715 N N . VAL A 1 93 ? 1.703 -6.650 5.820 1.00 87.81 93 VAL A N 1
ATOM 716 C CA . VAL A 1 93 ? 2.614 -5.815 6.614 1.00 87.81 93 VAL A CA 1
ATOM 717 C C . VAL A 1 93 ? 1.896 -4.518 6.978 1.00 87.81 93 VAL A C 1
ATOM 719 O O . VAL A 1 93 ? 1.681 -3.647 6.126 1.00 87.81 93 VAL A O 1
ATOM 722 N N . ALA A 1 94 ? 1.482 -4.424 8.237 1.00 93.06 94 ALA A N 1
ATOM 723 C CA . ALA A 1 94 ? 0.858 -3.271 8.878 1.00 93.06 94 ALA A CA 1
ATOM 724 C C . ALA A 1 94 ? 1.804 -2.569 9.870 1.00 93.06 94 ALA A C 1
ATOM 726 O O . ALA A 1 94 ? 1.506 -1.453 10.302 1.00 93.06 94 ALA A O 1
ATOM 727 N N . THR A 1 95 ? 2.955 -3.167 10.194 1.00 93.25 95 THR A N 1
ATOM 728 C CA . THR A 1 95 ? 4.050 -2.503 10.917 1.00 93.25 95 THR A CA 1
ATOM 729 C C . THR A 1 95 ? 5.289 -2.278 10.048 1.00 93.25 95 THR A C 1
ATOM 731 O O . THR A 1 95 ? 5.524 -2.949 9.049 1.00 93.25 95 THR A O 1
ATOM 734 N N . SER A 1 96 ? 6.089 -1.272 10.393 1.00 90.88 96 SER A N 1
ATOM 735 C CA . SER A 1 96 ? 7.398 -1.033 9.788 1.00 90.88 96 SER A CA 1
ATOM 736 C C . SER A 1 96 ? 8.434 -2.046 10.294 1.00 90.88 96 SER A C 1
ATOM 738 O O . SER A 1 96 ? 8.207 -2.771 11.260 1.00 90.88 96 SER A O 1
ATOM 740 N N . ALA A 1 97 ? 9.641 -2.019 9.721 1.00 87.62 97 ALA A N 1
ATOM 741 C CA . ALA A 1 97 ? 10.765 -2.820 10.214 1.00 87.62 97 ALA A CA 1
ATOM 742 C C . ALA A 1 97 ? 11.149 -2.526 11.682 1.00 87.62 97 ALA A C 1
ATOM 744 O O . ALA A 1 97 ? 11.751 -3.373 12.335 1.00 87.62 97 ALA A O 1
ATOM 745 N N . SER A 1 98 ? 10.801 -1.348 12.217 1.00 90.12 98 SER A N 1
ATOM 746 C CA . SER A 1 98 ? 10.999 -1.007 13.634 1.00 90.12 98 SER A CA 1
ATOM 747 C C . SER A 1 98 ? 9.832 -1.436 14.536 1.00 90.12 98 SER A C 1
ATOM 749 O O . SER A 1 98 ? 9.863 -1.175 15.738 1.00 90.12 98 SER A O 1
ATOM 751 N N . GLY A 1 99 ? 8.798 -2.073 13.977 1.00 89.62 99 GLY A N 1
ATOM 752 C CA . GLY A 1 99 ? 7.584 -2.488 14.684 1.00 89.62 99 GLY A CA 1
ATOM 753 C C . GLY A 1 99 ? 6.561 -1.368 14.902 1.00 89.62 99 GLY A C 1
ATOM 754 O O . GLY A 1 99 ? 5.555 -1.588 15.577 1.00 89.62 99 GLY A O 1
ATOM 755 N N . ALA A 1 100 ? 6.796 -0.175 14.345 1.00 93.00 100 ALA A N 1
ATOM 756 C CA . ALA A 1 100 ? 5.858 0.941 14.428 1.00 93.00 100 ALA A CA 1
ATOM 757 C C . ALA A 1 100 ? 4.678 0.736 13.471 1.00 93.00 100 ALA A C 1
ATOM 759 O O . ALA A 1 100 ? 4.859 0.254 12.355 1.00 93.00 100 ALA A O 1
ATOM 760 N N . VAL A 1 101 ? 3.475 1.136 13.880 1.00 95.06 101 VAL A N 1
ATOM 761 C CA . VAL A 1 101 ? 2.280 1.055 13.028 1.00 95.06 101 VAL A CA 1
ATOM 762 C C . VAL A 1 101 ? 2.449 1.902 11.768 1.00 95.06 101 VAL A C 1
ATOM 764 O O . VAL A 1 101 ? 2.808 3.078 11.842 1.00 95.06 101 VAL A O 1
ATOM 767 N N . LEU A 1 102 ? 2.141 1.321 10.610 1.00 93.94 102 LEU A N 1
ATOM 768 C CA . LEU A 1 102 ? 2.083 2.047 9.350 1.00 93.94 102 LEU A CA 1
ATOM 769 C C . LEU A 1 102 ? 0.808 2.885 9.288 1.00 93.94 102 LEU A C 1
ATOM 771 O O . LEU A 1 102 ? -0.299 2.352 9.278 1.00 93.94 102 LEU A O 1
ATOM 775 N N . MET A 1 103 ? 0.962 4.204 9.218 1.00 91.69 103 MET A N 1
ATOM 776 C CA . MET A 1 103 ? -0.178 5.111 9.129 1.00 91.69 103 MET A CA 1
ATOM 777 C C . MET A 1 103 ? -0.635 5.323 7.674 1.00 91.69 103 MET A C 1
ATOM 779 O O . MET A 1 103 ? 0.178 5.225 6.740 1.00 91.69 103 MET A O 1
ATOM 783 N N . PRO A 1 104 ? -1.926 5.635 7.468 1.00 92.62 104 PRO A N 1
ATOM 784 C CA . PRO A 1 104 ? -2.444 6.117 6.196 1.00 92.62 104 PRO A CA 1
ATOM 785 C C . PRO A 1 104 ? -1.745 7.388 5.724 1.00 92.62 104 PRO A C 1
ATOM 787 O O . PRO A 1 104 ? -1.212 8.160 6.519 1.00 92.62 104 PRO A O 1
ATOM 790 N N . GLY A 1 105 ? -1.774 7.623 4.415 1.00 90.19 105 GLY A N 1
ATOM 791 C CA . GLY A 1 105 ? -1.119 8.779 3.798 1.00 90.19 105 GLY A CA 1
ATOM 792 C C . GLY A 1 105 ? 0.339 8.534 3.410 1.00 90.19 105 GLY A C 1
ATOM 793 O O . GLY A 1 105 ? 0.888 9.325 2.644 1.00 90.19 105 GLY A O 1
ATOM 794 N N . ARG A 1 106 ? 0.949 7.432 3.874 1.00 92.44 106 ARG A N 1
ATOM 795 C CA . ARG A 1 106 ? 2.267 6.973 3.412 1.00 92.44 106 ARG A CA 1
ATOM 796 C C . ARG A 1 106 ? 2.247 6.595 1.929 1.00 92.44 106 ARG A C 1
ATOM 798 O O . ARG A 1 106 ? 1.252 6.021 1.489 1.00 92.44 106 ARG A O 1
ATOM 805 N N . PRO A 1 107 ? 3.324 6.855 1.167 1.00 94.31 107 PRO A N 1
ATOM 806 C CA . PRO A 1 107 ? 3.403 6.403 -0.212 1.00 94.31 107 PRO A CA 1
ATOM 807 C C . PRO A 1 107 ? 3.430 4.869 -0.254 1.00 94.31 107 PRO A C 1
ATOM 809 O O . PRO A 1 107 ? 4.198 4.227 0.466 1.00 94.31 107 PRO A O 1
ATOM 812 N N . ILE A 1 108 ? 2.578 4.276 -1.087 1.00 93.62 108 ILE A N 1
ATOM 813 C CA . ILE A 1 108 ? 2.477 2.824 -1.270 1.00 93.62 108 ILE A CA 1
ATOM 814 C C . ILE A 1 108 ? 2.673 2.529 -2.750 1.00 93.62 108 ILE A C 1
ATOM 816 O O . ILE A 1 108 ? 1.865 2.947 -3.577 1.00 93.62 108 ILE A O 1
ATOM 820 N N . ALA A 1 109 ? 3.754 1.814 -3.064 1.00 94.69 109 ALA A N 1
ATOM 821 C CA . ALA A 1 109 ? 4.035 1.349 -4.415 1.00 94.69 109 ALA A CA 1
ATOM 822 C C . ALA A 1 109 ? 3.068 0.224 -4.785 1.00 94.69 109 ALA A C 1
ATOM 824 O O . ALA A 1 109 ? 2.998 -0.783 -4.081 1.00 94.69 109 ALA A O 1
ATOM 825 N N . ASP A 1 110 ? 2.400 0.371 -5.923 1.00 94.88 110 ASP A N 1
ATOM 826 C CA . ASP A 1 110 ? 1.701 -0.717 -6.600 1.00 94.88 110 ASP A CA 1
ATOM 827 C C . ASP A 1 110 ? 2.211 -0.786 -8.050 1.00 94.88 110 ASP A C 1
ATOM 829 O O . ASP A 1 110 ? 1.808 0.036 -8.880 1.00 94.88 110 ASP A O 1
ATOM 833 N N . PRO A 1 111 ? 3.152 -1.703 -8.353 1.00 93.44 111 PRO A N 1
ATOM 834 C CA . PRO A 1 111 ? 3.663 -1.899 -9.707 1.00 93.44 111 PRO A CA 1
ATOM 835 C C . PRO A 1 111 ? 2.709 -2.703 -10.609 1.00 93.44 111 PRO A C 1
ATOM 837 O O . PRO A 1 111 ? 3.026 -2.923 -11.782 1.00 93.44 111 PRO A O 1
ATOM 840 N N . GLY A 1 112 ? 1.570 -3.158 -10.080 1.00 92.81 112 GLY A N 1
ATOM 841 C CA . GLY A 1 112 ? 0.685 -4.119 -10.720 1.00 92.81 112 GLY A CA 1
ATOM 842 C C . GLY A 1 112 ? 1.140 -5.576 -10.549 1.00 92.81 112 GLY A C 1
ATOM 843 O O . GLY A 1 112 ? 2.184 -5.854 -9.955 1.00 92.81 112 GLY A O 1
ATOM 844 N N . PRO A 1 113 ? 0.339 -6.529 -11.055 1.00 91.62 113 PRO A N 1
ATOM 845 C CA . PRO A 1 113 ? 0.635 -7.953 -10.952 1.00 91.62 113 PRO A CA 1
ATOM 846 C C . PRO A 1 113 ? 1.771 -8.387 -11.887 1.00 91.62 113 PRO A C 1
ATOM 848 O O . PRO A 1 113 ? 2.010 -7.781 -12.939 1.00 91.62 113 PRO A O 1
ATOM 851 N N . ASP A 1 114 ? 2.397 -9.514 -11.545 1.00 93.06 114 ASP A N 1
ATOM 852 C CA . ASP A 1 114 ? 3.322 -10.221 -12.429 1.00 93.06 114 ASP A CA 1
ATOM 853 C C . ASP A 1 114 ? 2.646 -10.589 -13.754 1.00 93.06 114 ASP A C 1
ATOM 855 O O . ASP A 1 114 ? 1.460 -10.931 -13.814 1.00 93.06 114 ASP A O 1
ATOM 859 N N . ARG A 1 115 ? 3.411 -10.529 -14.848 1.00 93.31 115 ARG A N 1
ATOM 860 C CA . ARG A 1 115 ? 2.877 -10.771 -16.191 1.00 93.31 115 ARG A CA 1
ATOM 861 C C . ARG A 1 115 ? 3.930 -11.266 -17.169 1.00 93.31 115 ARG A C 1
ATOM 863 O O . ARG A 1 115 ? 5.113 -10.960 -17.052 1.00 93.31 115 ARG A O 1
ATOM 870 N N . MET A 1 116 ? 3.452 -11.951 -18.202 1.00 94.38 116 MET A N 1
ATOM 871 C CA . MET A 1 116 ? 4.264 -12.372 -19.338 1.00 94.38 116 MET A CA 1
ATOM 872 C C . MET A 1 116 ? 4.263 -11.300 -20.423 1.00 94.38 116 MET A C 1
ATOM 874 O O . MET A 1 116 ? 3.215 -10.781 -20.807 1.00 94.38 116 MET A O 1
ATOM 878 N N . VAL A 1 117 ? 5.447 -10.994 -20.944 1.00 93.12 117 VAL A N 1
ATOM 879 C CA . VAL A 1 117 ? 5.644 -10.043 -22.041 1.00 93.12 117 VAL A CA 1
ATOM 880 C C . VAL A 1 117 ? 6.484 -10.705 -23.127 1.00 93.12 117 VAL A C 1
ATOM 882 O O . VAL A 1 117 ? 7.313 -11.571 -22.847 1.00 93.12 117 VAL A O 1
ATOM 885 N N . ARG A 1 118 ? 6.262 -10.334 -24.389 1.00 94.94 118 ARG A N 1
ATOM 886 C CA . ARG A 1 118 ? 7.017 -10.899 -25.512 1.00 94.94 118 ARG A CA 1
ATOM 887 C C . ARG A 1 118 ? 8.449 -10.350 -25.509 1.00 94.94 118 ARG A C 1
ATOM 889 O O . ARG A 1 118 ? 8.639 -9.140 -25.439 1.0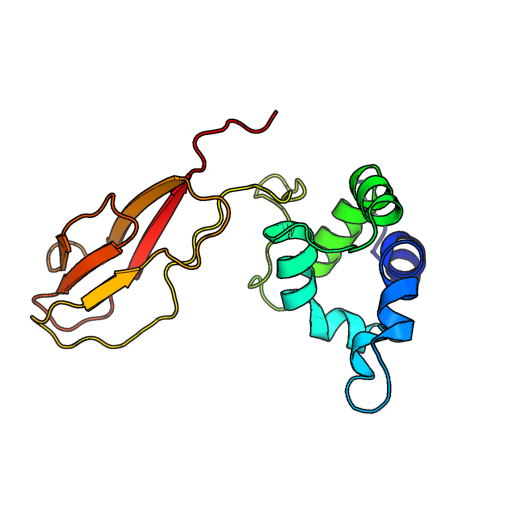0 94.94 118 ARG A O 1
ATOM 896 N N . THR A 1 119 ? 9.445 -11.224 -25.651 1.00 95.00 119 THR A N 1
ATOM 897 C CA . THR A 1 119 ? 10.854 -10.825 -25.813 1.00 95.00 119 THR A CA 1
ATOM 898 C C . THR A 1 119 ? 11.023 -9.854 -26.984 1.00 95.00 119 THR A C 1
ATOM 900 O O . THR A 1 119 ? 10.442 -10.052 -28.054 1.00 95.00 119 THR A O 1
ATOM 903 N N . GLY A 1 120 ? 11.798 -8.792 -26.769 1.00 93.88 120 GLY A N 1
ATOM 904 C CA . GLY A 1 120 ? 12.034 -7.709 -27.723 1.00 93.88 120 GLY A CA 1
ATOM 905 C C . GLY A 1 120 ? 10.864 -6.734 -27.898 1.00 93.88 120 GLY A C 1
ATOM 906 O O . GLY A 1 120 ? 11.022 -5.739 -28.603 1.00 93.88 120 GLY A O 1
ATOM 907 N N . ALA A 1 121 ? 9.710 -6.971 -27.266 1.00 95.06 121 ALA A N 1
ATOM 908 C CA . ALA A 1 121 ? 8.559 -6.077 -27.337 1.00 95.06 121 ALA A CA 1
ATOM 909 C C . ALA A 1 121 ? 8.501 -5.115 -26.143 1.00 95.06 121 ALA A C 1
ATOM 911 O O . ALA A 1 121 ? 8.914 -5.435 -25.028 1.00 95.06 121 ALA A O 1
ATOM 912 N N . ASN A 1 122 ? 7.929 -3.937 -26.388 1.00 95.81 122 ASN A N 1
ATOM 913 C CA . ASN A 1 122 ? 7.661 -2.951 -25.351 1.00 95.81 122 ASN A CA 1
ATOM 914 C C . ASN A 1 122 ? 6.458 -3.374 -24.501 1.00 95.81 122 ASN A C 1
ATOM 916 O O . ASN A 1 122 ? 5.402 -3.719 -25.034 1.00 95.81 122 ASN A O 1
ATOM 920 N N . ALA A 1 123 ? 6.606 -3.286 -23.183 1.00 95.06 123 ALA A N 1
ATOM 921 C CA . ALA A 1 123 ? 5.553 -3.514 -22.205 1.00 95.06 123 ALA A CA 1
ATOM 922 C C . ALA A 1 123 ? 5.375 -2.284 -21.308 1.00 95.06 123 ALA A C 1
ATOM 924 O O . ALA A 1 123 ? 6.348 -1.709 -20.826 1.00 95.06 123 ALA A O 1
ATOM 925 N N . VAL A 1 124 ? 4.127 -1.889 -21.057 1.00 96.19 124 VAL A N 1
ATOM 926 C CA . VAL A 1 124 ? 3.800 -0.680 -20.283 1.00 96.19 124 VAL A CA 1
ATOM 927 C C . VAL A 1 124 ? 3.835 -0.973 -18.792 1.00 96.19 124 VAL A C 1
ATOM 929 O O . VAL A 1 124 ? 2.998 -1.725 -18.300 1.00 96.19 124 VAL A O 1
ATOM 932 N N . LEU A 1 125 ? 4.782 -0.410 -18.055 1.00 96.06 125 LEU A N 1
ATOM 933 C CA . LEU A 1 125 ? 4.758 -0.382 -16.592 1.00 96.06 125 LEU A CA 1
ATOM 934 C C . LEU A 1 125 ? 3.921 0.820 -16.143 1.00 96.06 125 LEU A C 1
ATOM 936 O O . LEU A 1 125 ? 4.115 1.919 -16.660 1.00 96.06 125 LEU A O 1
ATOM 940 N N . THR A 1 126 ? 2.999 0.620 -15.205 1.00 96.25 126 THR A N 1
ATOM 941 C CA . THR A 1 126 ? 2.143 1.690 -14.675 1.00 96.25 126 THR A CA 1
ATOM 942 C C . THR A 1 126 ? 2.125 1.645 -13.154 1.00 96.25 126 THR A C 1
ATOM 944 O O . THR A 1 126 ? 2.042 0.573 -12.562 1.00 96.25 126 THR A O 1
ATOM 947 N N . ALA A 1 127 ? 2.233 2.820 -12.539 1.00 96.75 127 ALA A N 1
ATOM 948 C CA . ALA A 1 127 ? 2.115 3.035 -11.103 1.00 96.75 127 ALA A CA 1
ATOM 949 C C . ALA A 1 127 ? 0.756 3.657 -10.731 1.00 96.75 127 ALA A C 1
ATOM 951 O O . ALA A 1 127 ? 0.608 4.154 -9.620 1.00 96.75 127 ALA A O 1
ATOM 952 N N . GLU A 1 128 ? -0.229 3.661 -11.638 1.00 95.94 128 GLU A N 1
ATOM 953 C CA . GLU A 1 128 ? -1.539 4.318 -11.451 1.00 95.94 128 GLU A CA 1
ATOM 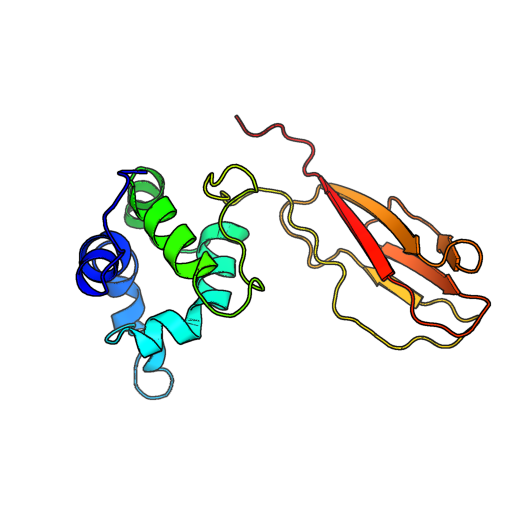954 C C . GLU A 1 128 ? -2.306 3.844 -10.208 1.00 95.94 128 GLU A C 1
ATOM 956 O O . GLU A 1 128 ? -3.066 4.615 -9.628 1.00 95.94 128 GLU A O 1
ATOM 961 N N . ASN A 1 129 ? -2.087 2.601 -9.770 1.00 95.00 129 ASN A N 1
ATOM 962 C CA . ASN A 1 129 ? -2.711 2.058 -8.561 1.00 95.00 129 ASN A CA 1
ATOM 963 C C . ASN A 1 129 ? -1.938 2.390 -7.271 1.00 95.00 129 ASN A C 1
ATOM 965 O O . ASN A 1 129 ? -2.403 2.064 -6.177 1.00 95.00 129 ASN A O 1
ATOM 969 N N . SER A 1 130 ? -0.770 3.037 -7.375 1.00 95.94 130 SER A N 1
ATOM 970 C CA . SER A 1 130 ? 0.009 3.462 -6.209 1.00 95.94 130 SER A CA 1
ATOM 971 C C . SER A 1 130 ? -0.764 4.507 -5.409 1.00 95.94 130 SER A C 1
ATOM 973 O O . SER A 1 130 ? -1.390 5.410 -5.964 1.00 95.94 130 SER A O 1
ATOM 975 N N . LEU A 1 131 ? -0.699 4.413 -4.083 1.00 94.44 131 LEU A N 1
ATOM 976 C CA . LEU A 1 131 ? -1.413 5.324 -3.192 1.00 94.44 131 LEU A CA 1
ATOM 977 C C . LEU A 1 131 ? -0.464 6.371 -2.625 1.00 94.44 131 LEU A C 1
ATOM 979 O O . LEU A 1 131 ? 0.676 6.065 -2.280 1.00 94.44 131 LEU A O 1
ATOM 983 N N . PHE A 1 132 ? -0.965 7.601 -2.503 1.00 94.44 132 PHE A N 1
ATOM 984 C CA . PHE A 1 132 ? -0.248 8.731 -1.909 1.00 94.44 132 PHE A CA 1
ATOM 985 C C . PHE A 1 132 ? 1.151 8.956 -2.505 1.00 94.44 132 PHE A C 1
ATOM 987 O O . PHE A 1 132 ? 2.045 9.411 -1.810 1.00 94.44 132 PHE A O 1
ATOM 994 N N . ALA A 1 133 ? 1.368 8.630 -3.779 1.00 94.62 133 ALA A N 1
ATOM 995 C CA . ALA A 1 133 ? 2.645 8.808 -4.462 1.00 94.62 133 ALA A CA 1
ATOM 996 C C . ALA A 1 133 ? 2.635 10.084 -5.317 1.00 94.62 133 ALA A C 1
ATOM 998 O O . ALA A 1 133 ? 1.679 10.341 -6.045 1.00 94.62 133 ALA A O 1
ATOM 999 N N . SER A 1 134 ? 3.711 10.866 -5.252 1.00 93.50 134 SER A N 1
ATOM 1000 C CA . SER A 1 134 ? 3.955 12.039 -6.103 1.00 93.50 134 SER A CA 1
ATOM 1001 C C . SER A 1 134 ? 5.211 11.898 -6.964 1.00 93.50 134 SER A C 1
ATOM 1003 O O . SER A 1 134 ? 5.316 12.553 -7.999 1.00 93.50 134 SER A O 1
ATOM 1005 N N . THR A 1 135 ? 6.144 11.021 -6.586 1.00 95.44 135 THR A N 1
ATOM 1006 C CA . THR A 1 135 ? 7.325 10.684 -7.388 1.00 95.44 135 THR A CA 1
ATOM 1007 C C . THR A 1 135 ? 7.459 9.177 -7.559 1.00 95.44 135 THR A C 1
ATOM 1009 O O . THR A 1 135 ? 7.059 8.402 -6.687 1.00 95.44 135 THR A O 1
ATOM 1012 N N . PHE A 1 136 ? 8.026 8.771 -8.696 1.00 96.12 136 PHE A N 1
ATOM 1013 C CA . PHE A 1 136 ? 8.132 7.380 -9.129 1.00 96.12 136 PHE A CA 1
ATOM 1014 C C . PHE A 1 136 ? 9.559 7.097 -9.583 1.00 96.12 136 PHE A C 1
ATOM 1016 O O . PHE A 1 136 ? 10.195 7.951 -10.199 1.00 96.12 136 PHE A O 1
ATOM 1023 N N . ALA A 1 137 ? 10.053 5.901 -9.289 1.00 96.31 137 ALA A N 1
ATOM 1024 C CA . ALA A 1 137 ? 11.330 5.412 -9.782 1.00 96.31 137 ALA A CA 1
ATOM 1025 C C . ALA A 1 137 ? 11.237 3.910 -10.069 1.00 96.31 137 ALA A C 1
ATOM 1027 O O . ALA A 1 137 ? 11.109 3.087 -9.158 1.00 96.31 137 ALA A O 1
ATOM 1028 N N . TRP A 1 138 ? 11.319 3.561 -11.346 1.00 94.94 138 TRP A N 1
ATOM 1029 C CA . TRP A 1 138 ? 11.400 2.197 -11.845 1.00 94.94 138 TRP A CA 1
ATOM 1030 C C . TRP A 1 138 ? 12.865 1.785 -11.966 1.00 94.94 138 TRP A C 1
ATOM 1032 O O . TRP A 1 138 ? 13.654 2.424 -12.661 1.00 94.94 138 TRP A O 1
ATOM 1042 N N . SER A 1 139 ? 13.233 0.697 -11.298 1.00 89.75 139 SER A N 1
ATOM 1043 C CA . SER A 1 139 ? 14.598 0.165 -11.288 1.00 89.75 139 SER A CA 1
ATOM 1044 C C . SER A 1 139 ? 14.604 -1.348 -11.489 1.00 89.75 139 SER A C 1
ATOM 1046 O O . SER A 1 139 ? 13.615 -2.033 -11.232 1.00 89.75 139 SER A O 1
ATOM 1048 N N . GLN A 1 140 ? 15.728 -1.877 -11.968 1.00 79.38 140 GLN A N 1
ATOM 1049 C CA . GLN A 1 140 ? 15.916 -3.310 -12.192 1.00 79.38 140 GLN A CA 1
ATOM 1050 C C . GLN A 1 140 ? 16.649 -3.955 -11.014 1.00 79.38 140 GLN A C 1
ATOM 1052 O O . GLN A 1 140 ? 17.834 -3.680 -10.815 1.00 79.38 140 GLN A O 1
ATOM 1057 N N . PRO A 1 141 ? 16.008 -4.868 -10.278 1.00 62.09 141 PRO A N 1
ATOM 1058 C CA . PRO A 1 141 ? 16.722 -5.919 -9.568 1.00 62.09 141 PRO A CA 1
ATOM 1059 C C . PRO A 1 141 ? 16.768 -7.214 -10.406 1.00 62.09 141 PRO A C 1
ATOM 1061 O O . PRO A 1 141 ? 15.752 -7.848 -10.602 1.00 62.09 141 PRO A O 1
ATOM 1064 N N . MET A 1 142 ? 17.968 -7.587 -10.867 1.00 66.88 142 MET A N 1
ATOM 1065 C CA . MET A 1 142 ? 18.442 -8.884 -11.410 1.00 66.88 142 MET A CA 1
ATOM 1066 C C . MET A 1 142 ? 17.564 -9.785 -12.337 1.00 66.88 142 MET A C 1
ATOM 1068 O O . MET A 1 142 ? 16.390 -10.029 -12.074 1.00 66.88 142 MET A O 1
ATOM 1072 N N . PRO A 1 143 ? 18.184 -10.438 -13.352 1.00 66.94 143 PRO A N 1
ATOM 1073 C CA . PRO A 1 143 ? 19.533 -10.189 -13.870 1.00 66.94 143 PRO A CA 1
ATOM 1074 C C . PRO A 1 143 ? 19.582 -8.861 -14.643 1.00 66.94 143 PRO A C 1
ATOM 1076 O O . PRO A 1 143 ? 18.668 -8.529 -15.397 1.00 66.94 143 PRO A O 1
ATOM 1079 N N . SER A 1 144 ? 20.647 -8.084 -14.434 1.00 68.31 144 SER A N 1
ATOM 1080 C CA . SER A 1 144 ? 20.851 -6.793 -15.102 1.00 68.31 144 SER A CA 1
ATOM 1081 C C . SER A 1 144 ? 21.375 -6.963 -16.536 1.00 68.31 144 SER A C 1
ATOM 1083 O O . SER A 1 144 ? 21.879 -8.019 -16.914 1.00 68.31 144 SER A O 1
ATOM 1085 N N . GLY A 1 145 ? 21.254 -5.912 -17.353 1.00 72.88 145 GLY A N 1
ATOM 1086 C CA . GLY A 1 145 ? 21.962 -5.779 -18.638 1.00 72.88 145 GLY A CA 1
ATOM 1087 C C . GLY A 1 145 ? 21.166 -6.137 -19.898 1.00 72.88 145 GLY A C 1
ATOM 1088 O O . GLY A 1 145 ? 21.474 -5.614 -20.961 1.00 72.88 145 GLY A O 1
ATOM 1089 N N . ASN A 1 146 ? 20.105 -6.942 -19.789 1.00 84.75 146 ASN A N 1
ATOM 1090 C CA . ASN A 1 146 ? 19.256 -7.326 -20.934 1.00 84.75 146 ASN A CA 1
ATOM 1091 C C . ASN A 1 146 ? 17.922 -6.575 -20.991 1.00 84.75 146 ASN A C 1
ATOM 1093 O O . ASN A 1 146 ? 17.033 -6.952 -21.751 1.00 84.75 146 ASN A O 1
ATOM 1097 N N . VAL A 1 147 ? 17.759 -5.547 -20.160 1.00 89.69 147 VAL A N 1
ATOM 1098 C CA . VAL A 1 147 ? 16.499 -4.825 -20.001 1.00 89.69 147 VAL A CA 1
ATOM 1099 C C . VAL A 1 147 ? 16.737 -3.328 -20.146 1.00 89.69 147 VAL A C 1
ATOM 1101 O O . VAL A 1 147 ? 17.683 -2.784 -19.578 1.00 89.69 147 VAL A O 1
ATOM 1104 N N . THR A 1 148 ? 15.841 -2.649 -20.854 1.00 92.25 148 THR A N 1
ATOM 1105 C CA . THR A 1 148 ? 15.756 -1.185 -20.909 1.00 92.25 148 THR A CA 1
ATOM 1106 C C . THR A 1 148 ? 14.444 -0.731 -20.281 1.00 92.25 148 THR A C 1
ATOM 1108 O O . THR A 1 148 ? 13.395 -1.316 -20.550 1.00 92.25 148 THR A O 1
ATOM 1111 N N . ILE A 1 149 ? 14.503 0.312 -19.446 1.00 93.88 149 ILE A N 1
ATOM 1112 C CA . ILE A 1 149 ? 13.317 1.020 -18.953 1.00 93.88 149 ILE A CA 1
ATOM 1113 C C . ILE A 1 149 ? 13.354 2.453 -19.485 1.00 93.88 149 ILE A C 1
ATOM 1115 O O . ILE A 1 149 ? 14.216 3.242 -19.100 1.00 93.88 149 ILE A O 1
ATOM 1119 N N . THR A 1 150 ? 12.426 2.792 -20.375 1.00 96.06 150 THR A N 1
ATOM 1120 C CA . THR A 1 150 ? 12.234 4.164 -20.862 1.00 96.06 150 THR A CA 1
ATOM 1121 C C . THR A 1 150 ? 11.271 4.906 -19.942 1.00 96.06 150 THR A C 1
ATOM 1123 O O . THR A 1 150 ? 10.289 4.329 -19.477 1.00 96.06 150 THR A O 1
ATOM 1126 N N . ASN A 1 151 ? 11.542 6.192 -19.705 1.00 96.75 151 ASN A N 1
ATOM 1127 C CA . ASN A 1 151 ? 10.827 7.028 -18.737 1.00 96.75 151 ASN A CA 1
ATOM 1128 C C . ASN A 1 151 ? 10.821 6.447 -17.301 1.00 96.75 151 ASN A C 1
ATOM 1130 O O . ASN A 1 151 ? 9.759 6.343 -16.688 1.00 96.75 151 ASN A O 1
ATOM 1134 N N . PRO A 1 152 ? 11.985 6.062 -16.734 1.00 95.62 152 PRO A N 1
ATOM 1135 C CA . PRO A 1 152 ? 12.040 5.351 -15.453 1.00 95.62 152 PRO A CA 1
ATOM 1136 C C . PRO A 1 152 ? 11.550 6.181 -14.259 1.00 95.62 152 PRO A C 1
ATOM 1138 O O . PRO A 1 152 ? 11.259 5.609 -13.219 1.00 95.62 152 PRO A O 1
ATOM 1141 N N . ASN A 1 153 ? 11.422 7.503 -14.393 1.00 95.94 153 ASN A N 1
ATOM 1142 C CA . ASN A 1 153 ? 10.918 8.378 -13.329 1.00 95.94 153 ASN A CA 1
ATOM 1143 C C . ASN A 1 153 ? 9.436 8.765 -13.509 1.00 95.94 153 ASN A C 1
ATOM 1145 O O . ASN A 1 153 ? 8.909 9.595 -12.770 1.00 95.94 153 ASN A O 1
ATOM 1149 N N . GLY A 1 154 ? 8.769 8.216 -14.527 1.00 95.94 154 GLY A N 1
ATOM 1150 C CA . GLY A 1 154 ? 7.363 8.483 -14.803 1.00 95.94 154 GLY A CA 1
ATOM 1151 C C . GLY A 1 154 ? 6.421 7.541 -14.059 1.00 95.94 154 GLY A C 1
ATOM 1152 O O . GLY A 1 154 ? 6.765 6.398 -13.760 1.00 95.94 154 GLY A O 1
ATOM 1153 N N . MET A 1 155 ? 5.183 7.998 -13.846 1.00 96.56 155 MET A N 1
ATOM 1154 C CA . MET A 1 155 ? 4.075 7.124 -13.430 1.00 96.56 155 MET A CA 1
ATOM 1155 C C . MET A 1 155 ? 3.864 5.983 -14.439 1.00 96.56 155 MET A C 1
ATOM 1157 O O . MET A 1 155 ? 3.570 4.858 -14.048 1.00 96.56 155 MET A O 1
ATOM 1161 N N . VAL A 1 156 ? 4.073 6.271 -15.729 1.00 97.38 156 VAL A N 1
ATOM 1162 C CA . VAL A 1 156 ? 4.055 5.297 -16.823 1.00 97.38 156 VAL A CA 1
ATOM 1163 C C . VAL A 1 156 ? 5.455 5.183 -17.423 1.00 97.38 156 VAL A C 1
ATOM 1165 O O . VAL A 1 156 ? 6.021 6.180 -17.878 1.00 97.38 156 VAL A O 1
ATOM 1168 N N . ALA A 1 157 ? 5.994 3.967 -17.454 1.00 96.94 157 ALA A N 1
ATOM 1169 C CA . ALA A 1 157 ? 7.294 3.636 -18.029 1.00 96.94 157 ALA A CA 1
ATOM 1170 C C . ALA A 1 157 ? 7.164 2.504 -19.059 1.00 96.94 157 ALA A C 1
ATOM 1172 O O . ALA A 1 157 ? 6.153 1.802 -19.120 1.00 96.94 157 ALA A O 1
ATOM 1173 N N . ILE A 1 158 ? 8.191 2.309 -19.884 1.00 96.75 158 ILE A N 1
ATOM 1174 C CA . ILE A 1 158 ? 8.217 1.233 -20.882 1.00 96.75 158 ILE A CA 1
ATOM 1175 C C . ILE A 1 158 ? 9.357 0.283 -20.558 1.00 96.75 158 ILE A C 1
ATOM 1177 O O . ILE A 1 158 ? 10.512 0.689 -20.540 1.00 96.75 158 ILE A O 1
ATOM 1181 N N . PHE A 1 159 ? 9.022 -0.983 -20.344 1.00 94.56 159 PHE A N 1
ATOM 1182 C CA . PHE A 1 159 ? 9.955 -2.089 -20.189 1.00 94.56 159 PHE A CA 1
ATOM 1183 C C . PHE A 1 159 ? 10.200 -2.775 -21.535 1.00 94.56 159 PHE A C 1
ATOM 1185 O O . PHE A 1 159 ? 9.251 -3.062 -22.265 1.00 94.56 159 PHE A O 1
ATOM 1192 N N . ASN A 1 160 ? 11.453 -3.104 -21.833 1.00 94.25 160 ASN A N 1
ATOM 1193 C CA . ASN A 1 160 ? 11.830 -3.978 -22.942 1.00 94.25 160 ASN A CA 1
ATOM 1194 C C . ASN A 1 160 ? 12.952 -4.915 -22.488 1.00 94.25 160 ASN A C 1
ATOM 1196 O O . ASN A 1 160 ? 13.910 -4.447 -21.877 1.00 94.25 160 ASN A O 1
ATOM 1200 N N . ALA A 1 161 ? 12.844 -6.207 -22.800 1.00 93.19 161 ALA A N 1
ATOM 1201 C CA . ALA A 1 161 ? 13.895 -7.192 -22.555 1.00 93.19 161 ALA A CA 1
ATOM 1202 C C . ALA A 1 161 ? 14.342 -7.846 -23.867 1.00 93.19 161 ALA A C 1
ATOM 1204 O O . ALA A 1 161 ? 13.511 -8.396 -24.594 1.00 93.19 161 ALA A O 1
ATOM 1205 N N . SER A 1 162 ? 15.644 -7.824 -24.157 1.00 92.12 162 SER A N 1
ATOM 1206 C CA . SER A 1 162 ? 16.224 -8.393 -25.385 1.00 92.12 162 SER A CA 1
ATOM 1207 C C . SER A 1 162 ? 16.409 -9.912 -25.328 1.00 92.12 162 SER A C 1
ATOM 1209 O O . SER A 1 162 ? 16.543 -10.556 -26.367 1.00 92.12 162 SER A O 1
ATOM 1211 N N . VAL A 1 163 ? 16.385 -10.492 -24.127 1.00 92.31 163 VAL A N 1
ATOM 1212 C CA . VAL A 1 163 ? 16.560 -11.926 -23.876 1.00 92.31 163 VAL A CA 1
ATOM 1213 C C . VAL A 1 163 ? 15.337 -12.457 -23.131 1.00 92.31 163 VAL A C 1
ATOM 1215 O O . VAL A 1 163 ? 14.715 -11.751 -22.339 1.00 92.31 163 VAL A O 1
ATOM 1218 N N . ALA A 1 164 ? 14.944 -13.697 -23.417 1.00 91.75 164 ALA A N 1
ATOM 1219 C CA . ALA A 1 164 ? 13.888 -14.362 -22.665 1.00 91.75 164 ALA A CA 1
ATOM 1220 C C . ALA A 1 164 ? 14.382 -14.706 -21.252 1.00 91.75 164 ALA A C 1
ATOM 1222 O O . ALA A 1 164 ? 15.465 -15.263 -21.085 1.00 91.75 164 ALA A O 1
ATOM 1223 N N . GLY A 1 165 ? 13.579 -14.397 -20.239 1.00 90.69 165 GLY A N 1
ATOM 1224 C CA . GLY A 1 165 ? 13.921 -14.670 -18.850 1.00 90.69 165 GLY A CA 1
ATOM 1225 C C . GLY A 1 165 ? 12.903 -14.087 -17.880 1.00 90.69 165 GLY A C 1
ATOM 1226 O O . GLY A 1 165 ? 11.995 -13.354 -18.276 1.00 90.69 165 GLY A O 1
ATOM 1227 N N . THR A 1 166 ? 13.075 -14.420 -16.605 1.00 91.44 166 THR A N 1
ATOM 1228 C CA . THR A 1 166 ? 12.320 -13.819 -15.504 1.00 91.44 166 THR A CA 1
ATOM 1229 C C . THR A 1 166 ? 13.084 -12.606 -14.998 1.00 91.44 166 THR A C 1
ATOM 1231 O O . THR A 1 166 ? 14.252 -12.719 -14.628 1.00 91.44 166 THR A O 1
ATOM 1234 N N . TYR A 1 167 ? 12.421 -11.454 -14.973 1.00 90.31 167 TYR A N 1
ATOM 1235 C CA . TYR A 1 167 ? 12.990 -10.195 -14.507 1.00 90.31 167 TYR A CA 1
ATOM 1236 C C . TYR A 1 167 ? 12.143 -9.660 -13.363 1.00 90.31 167 TYR A C 1
ATOM 1238 O O . TYR A 1 167 ? 10.928 -9.533 -13.515 1.00 90.31 167 TYR A O 1
ATOM 1246 N N . ALA A 1 168 ? 12.777 -9.309 -12.246 1.00 91.62 168 ALA A N 1
ATOM 1247 C CA . ALA A 1 168 ? 12.111 -8.528 -11.218 1.00 91.62 168 ALA A CA 1
ATOM 1248 C C . ALA A 1 168 ? 12.291 -7.038 -11.534 1.00 91.62 168 ALA A C 1
ATOM 1250 O O . ALA A 1 168 ? 13.386 -6.567 -11.840 1.00 91.62 168 ALA A O 1
ATOM 1251 N N . VAL A 1 169 ? 11.197 -6.282 -11.481 1.00 91.00 169 VAL A N 1
ATOM 1252 C CA . VAL A 1 169 ? 11.202 -4.825 -11.631 1.00 91.00 169 VAL A CA 1
ATOM 1253 C C . VAL A 1 169 ? 10.745 -4.230 -10.311 1.00 91.00 169 VAL A C 1
ATOM 1255 O O . VAL A 1 169 ? 9.746 -4.660 -9.740 1.00 91.00 169 VAL A O 1
ATOM 1258 N N . ARG A 1 170 ? 11.481 -3.241 -9.808 1.00 93.31 170 ARG A N 1
ATOM 1259 C CA . ARG A 1 170 ? 11.145 -2.539 -8.572 1.00 93.31 170 ARG A CA 1
ATOM 1260 C C . ARG A 1 170 ? 10.581 -1.166 -8.898 1.00 93.31 170 ARG A C 1
ATOM 1262 O O . ARG A 1 170 ? 11.250 -0.368 -9.552 1.00 93.31 170 ARG A O 1
ATOM 1269 N N . LEU A 1 171 ? 9.400 -0.888 -8.361 1.00 95.88 171 LEU A N 1
ATOM 1270 C CA . LEU A 1 171 ? 8.854 0.455 -8.237 1.00 95.88 171 LEU A CA 1
ATOM 1271 C C . LEU A 1 171 ? 9.162 0.998 -6.839 1.00 95.88 171 LEU A C 1
ATOM 1273 O O . LEU A 1 171 ? 8.814 0.374 -5.837 1.00 95.88 171 LEU A O 1
ATOM 1277 N N . THR A 1 172 ? 9.778 2.172 -6.781 1.00 95.44 172 THR A N 1
ATOM 1278 C CA . THR A 1 172 ? 9.893 2.981 -5.565 1.00 95.44 172 THR A CA 1
ATOM 1279 C C . THR A 1 172 ? 9.044 4.232 -5.745 1.00 95.44 172 THR A C 1
ATOM 1281 O O . THR A 1 172 ? 9.131 4.890 -6.782 1.00 95.44 172 THR A O 1
ATOM 1284 N N . VAL A 1 173 ? 8.243 4.576 -4.738 1.00 95.62 173 VAL A N 1
ATOM 1285 C CA . VAL A 1 173 ? 7.434 5.800 -4.728 1.00 95.62 173 VAL A CA 1
ATOM 1286 C C . VAL A 1 173 ? 7.751 6.653 -3.513 1.00 95.62 173 VAL A C 1
ATOM 1288 O O . VAL A 1 173 ? 8.085 6.124 -2.455 1.00 95.62 173 VAL A O 1
ATOM 1291 N N . ASN A 1 174 ? 7.601 7.968 -3.649 1.00 93.38 174 ASN A N 1
ATOM 1292 C CA . ASN A 1 174 ? 7.597 8.892 -2.517 1.00 93.38 174 ASN A CA 1
ATOM 1293 C C . ASN A 1 174 ? 6.448 9.884 -2.670 1.00 93.38 174 ASN A C 1
ATOM 1295 O O . ASN A 1 174 ? 5.908 10.051 -3.761 1.00 93.38 174 ASN A O 1
ATOM 1299 N N . ASN A 1 175 ? 6.092 10.560 -1.584 1.00 88.25 175 ASN A N 1
ATOM 1300 C CA . ASN A 1 175 ? 5.009 11.542 -1.554 1.00 88.25 175 ASN A CA 1
ATOM 1301 C C . ASN A 1 175 ? 5.499 12.991 -1.379 1.00 88.25 175 ASN A C 1
ATOM 1303 O O . ASN A 1 175 ? 4.681 13.906 -1.344 1.00 88.25 175 ASN A O 1
ATOM 1307 N N . GLY A 1 176 ? 6.815 13.221 -1.298 1.00 74.06 176 GLY A N 1
ATOM 1308 C CA . GLY A 1 176 ? 7.407 14.557 -1.153 1.00 74.06 176 GLY A CA 1
ATOM 1309 C C . GLY A 1 176 ? 7.137 15.239 0.195 1.00 74.06 176 GLY A C 1
ATOM 1310 O O . GLY A 1 176 ? 7.475 16.410 0.344 1.00 74.06 176 GLY A O 1
ATOM 1311 N N . ALA A 1 177 ? 6.544 14.534 1.162 1.00 61.53 177 ALA A N 1
ATOM 1312 C CA . ALA A 1 177 ? 6.267 15.038 2.499 1.00 61.53 177 ALA A CA 1
ATOM 1313 C C . ALA A 1 177 ? 6.955 14.145 3.538 1.00 61.53 177 ALA A C 1
ATOM 1315 O O . ALA A 1 177 ? 6.640 12.961 3.647 1.00 61.53 177 ALA A O 1
ATOM 1316 N N . ASP A 1 178 ? 7.862 14.726 4.324 1.00 48.16 178 ASP A N 1
ATOM 1317 C CA . ASP A 1 178 ? 8.304 14.118 5.576 1.00 48.16 178 ASP A CA 1
ATOM 1318 C C . ASP A 1 178 ? 7.101 14.097 6.525 1.00 48.16 178 ASP A C 1
ATOM 1320 O O . ASP A 1 178 ? 6.550 15.145 6.873 1.00 48.16 178 ASP A O 1
ATOM 1324 N N . PHE A 1 179 ? 6.649 12.907 6.914 1.00 45.88 179 PHE A N 1
ATOM 1325 C CA . PHE A 1 179 ? 5.588 12.767 7.906 1.00 45.88 179 PHE A CA 1
ATOM 1326 C C . PHE A 1 179 ? 6.083 13.341 9.238 1.00 45.88 179 PHE A C 1
ATOM 1328 O O . PHE A 1 179 ? 7.066 12.849 9.793 1.00 45.88 179 PHE A O 1
ATOM 1335 N N . LYS A 1 180 ? 5.422 14.398 9.720 1.00 34.12 180 LYS A N 1
ATOM 1336 C CA . LYS A 1 180 ? 5.536 14.868 11.103 1.00 34.12 180 LYS A CA 1
ATOM 1337 C C . LYS A 1 180 ? 4.526 14.157 11.985 1.00 34.12 180 LYS A C 1
ATOM 1339 O O . LYS A 1 180 ? 3.383 13.979 11.509 1.00 34.12 180 LYS A O 1
#

Secondary structure (DSSP, 8-state):
--TT----HHHHIIIIIIIIIHHHHHHH--GGGGGGG--SHHHHHTTHHHHIIIIIIS---S-SHHHHHHHHTSSHHHHHHHHHHTSGGG----B-TTSPBPPTTS-B----------TTS-EEEE-TT-BS-SEEEEE--SS-SSEEEESTTSSEEEEEESS-S----EEEEE-S----

Radius of gyration: 19.93 Å; chains: 1; bounding box: 50×32×55 Å

Foldseek 3Di:
DPPDDDCDPVNLCVLACVLFPQVVQCVVLDDVRVLSNPPDPVSVLVCLVVCLCCVQEAVCPPVDPVSSVVCVVDCNLLSSQVVSCPHDDRPGHQADPVSHGRHYLWWAFDQDDDDDDDAQDKDKTARVVIPLFDWKAKDWDDDDDQWDWAPRTDNIIIIHGNDDDDTDIDMDTGNPDDDD

Sequence (180 aa):
MIPGTAITDTVLYTSVVAPYCRTCHILRGTKNQDDLDFTSLAKFQGYADRIKAHVFDRGNMPLSRIPHTDFWNSPAPQMLASFIDAQSGGAHVATSASGAVLMPGRPIADPGPDRMVRTGANAVLTAENSLFASTFAWSQPMPSGNVTITNPNGMVAIFNASVAGTYAVRLTVNNGADFK

pLDDT: mean 87.45, std 13.37, range [33.88, 97.38]